Protein AF-W2STA3-F1 (afdb_monomer_lite)

Structure (mmCIF, N/CA/C/O backbone):
data_AF-W2STA3-F1
#
_entry.id   AF-W2STA3-F1
#
loop_
_atom_site.group_PDB
_atom_site.id
_atom_site.type_symbol
_atom_site.label_atom_id
_atom_site.label_alt_id
_atom_site.label_comp_id
_atom_site.label_asym_id
_atom_site.label_entity_id
_atom_site.label_seq_id
_atom_site.pdbx_PDB_ins_code
_atom_site.Cartn_x
_atom_site.Cartn_y
_atom_site.Cartn_z
_atom_site.occupancy
_atom_site.B_iso_or_equiv
_atom_site.auth_seq_id
_atom_site.auth_comp_id
_atom_site.auth_asym_id
_atom_site.auth_atom_id
_atom_site.pdbx_PDB_model_num
ATOM 1 N N . MET A 1 1 ? 38.947 25.288 -39.672 1.00 35.62 1 MET A N 1
ATOM 2 C CA . MET A 1 1 ? 38.580 23.910 -40.085 1.00 35.62 1 MET A CA 1
ATOM 3 C C . MET A 1 1 ? 39.245 22.965 -39.092 1.00 35.62 1 MET A C 1
ATOM 5 O O . MET A 1 1 ? 40.449 23.065 -38.968 1.00 35.62 1 MET A O 1
ATOM 9 N N . ARG A 1 2 ? 38.602 22.111 -38.297 1.00 40.88 2 ARG A N 1
ATOM 10 C CA . ARG A 1 2 ? 37.269 21.499 -38.297 1.00 40.88 2 ARG A CA 1
ATOM 11 C C . ARG A 1 2 ? 36.889 21.210 -36.834 1.00 40.88 2 ARG A C 1
ATOM 13 O O . ARG A 1 2 ? 37.717 20.706 -36.084 1.00 40.88 2 ARG A O 1
ATOM 20 N N . CYS A 1 3 ? 35.646 21.507 -36.464 1.00 41.78 3 CYS A N 1
ATOM 21 C CA . CYS A 1 3 ? 34.957 20.839 -35.363 1.00 41.78 3 CYS A CA 1
ATOM 22 C C . CYS A 1 3 ? 34.850 19.337 -35.661 1.00 41.78 3 CYS A C 1
ATOM 24 O O . CYS A 1 3 ? 34.683 18.977 -36.825 1.00 41.78 3 CYS A O 1
ATOM 26 N N . LEU A 1 4 ? 34.852 18.499 -34.623 1.00 39.66 4 LEU A N 1
ATOM 27 C CA . LEU A 1 4 ? 33.727 17.606 -34.312 1.00 39.66 4 LEU A CA 1
ATOM 28 C C . LEU A 1 4 ? 34.026 16.827 -33.027 1.00 39.66 4 LEU A C 1
ATOM 30 O O . LEU A 1 4 ? 34.761 15.845 -33.006 1.00 39.66 4 LEU A O 1
ATOM 34 N N . ILE A 1 5 ? 33.419 17.318 -31.949 1.00 54.75 5 ILE A N 1
ATOM 35 C CA . ILE A 1 5 ? 33.110 16.564 -30.741 1.00 54.75 5 ILE A CA 1
ATOM 36 C C . ILE A 1 5 ? 32.142 15.461 -31.177 1.00 54.75 5 ILE A C 1
ATOM 38 O O . ILE A 1 5 ? 31.020 15.761 -31.575 1.00 54.75 5 ILE A O 1
ATOM 42 N N . LEU A 1 6 ? 32.563 14.201 -31.128 1.00 45.88 6 LEU A N 1
ATOM 43 C CA . LEU A 1 6 ? 31.646 13.069 -31.235 1.00 45.88 6 LEU A CA 1
ATOM 44 C C . LEU A 1 6 ? 31.420 12.512 -29.831 1.00 45.88 6 LEU A C 1
ATOM 46 O O . LEU A 1 6 ? 32.027 11.535 -29.403 1.00 45.88 6 LEU A O 1
ATOM 50 N N . LEU A 1 7 ? 30.521 13.195 -29.119 1.00 42.91 7 LEU A N 1
ATOM 51 C CA . LEU A 1 7 ? 29.680 12.609 -28.082 1.00 42.91 7 LEU A CA 1
ATOM 52 C C . LEU A 1 7 ? 28.902 11.470 -28.744 1.00 42.91 7 LEU A C 1
ATOM 54 O O . LEU A 1 7 ? 27.866 11.690 -29.369 1.00 42.91 7 LEU A O 1
ATOM 58 N N . ALA A 1 8 ? 29.429 10.253 -28.657 1.00 45.09 8 ALA A N 1
ATOM 59 C CA . ALA A 1 8 ? 28.712 9.060 -29.071 1.00 45.09 8 ALA A CA 1
ATOM 60 C C . ALA A 1 8 ? 27.636 8.747 -28.021 1.00 45.09 8 ALA A C 1
ATOM 62 O O . ALA A 1 8 ? 27.789 7.855 -27.189 1.00 45.09 8 ALA A O 1
ATOM 63 N N . PHE A 1 9 ? 26.553 9.529 -28.071 1.00 43.91 9 PHE A N 1
ATOM 64 C CA . PHE A 1 9 ? 25.243 9.209 -27.521 1.00 43.91 9 PHE A CA 1
ATOM 65 C C . PHE A 1 9 ? 24.789 7.864 -28.105 1.00 43.91 9 PHE A C 1
ATOM 67 O O . PHE A 1 9 ? 24.110 7.805 -29.123 1.00 43.91 9 PHE A O 1
ATOM 74 N N . HIS A 1 10 ? 25.160 6.768 -27.451 1.00 42.56 10 HIS A N 1
ATOM 75 C CA . HIS A 1 10 ? 24.465 5.496 -27.605 1.00 42.56 10 HIS A CA 1
ATOM 76 C C . HIS A 1 10 ? 23.279 5.494 -26.637 1.00 42.56 10 HIS A C 1
ATOM 78 O O . HIS A 1 10 ? 23.237 4.717 -25.688 1.00 42.56 10 HIS A O 1
ATOM 84 N N . ILE A 1 11 ? 22.307 6.389 -26.860 1.00 48.00 11 ILE A N 1
ATOM 85 C CA . ILE A 1 11 ? 20.954 6.137 -26.357 1.00 48.00 11 ILE A CA 1
ATOM 86 C C . ILE A 1 11 ? 20.389 5.095 -27.309 1.00 48.00 11 ILE A C 1
ATOM 88 O O . ILE A 1 11 ? 19.817 5.411 -28.350 1.00 48.00 11 ILE A O 1
ATOM 92 N N . LEU A 1 12 ? 20.637 3.830 -26.970 1.00 40.50 12 LEU A N 1
ATOM 93 C CA . LEU A 1 12 ? 19.847 2.743 -27.506 1.00 40.50 12 LEU A CA 1
ATOM 94 C C . LEU A 1 12 ? 18.402 3.032 -27.108 1.00 40.50 12 LEU A C 1
ATOM 96 O O . LEU A 1 12 ? 18.028 2.969 -25.938 1.00 40.50 12 LEU A O 1
ATOM 100 N N . THR A 1 13 ? 17.602 3.369 -28.109 1.00 42.72 13 THR A N 1
ATOM 101 C CA . THR A 1 13 ? 16.149 3.328 -28.085 1.00 42.72 13 THR A CA 1
ATOM 102 C C . THR A 1 13 ? 15.711 1.873 -27.926 1.00 42.72 13 THR A C 1
ATOM 104 O O . THR A 1 13 ? 15.285 1.225 -28.879 1.00 42.72 13 THR A O 1
ATOM 107 N N . GLY A 1 14 ? 15.872 1.327 -26.726 1.00 37.19 14 GLY A N 1
ATOM 108 C CA . GLY A 1 14 ? 14.985 0.291 -26.240 1.00 37.19 14 GLY A CA 1
ATOM 109 C C . GLY A 1 14 ? 13.810 1.031 -25.641 1.00 37.19 14 GLY A C 1
ATOM 110 O O . GLY A 1 14 ? 13.972 1.741 -24.652 1.00 37.19 14 GLY A O 1
ATOM 111 N N . SER A 1 15 ? 12.640 0.925 -26.254 1.00 39.66 15 SER A N 1
ATOM 112 C CA . SER A 1 15 ? 11.381 1.147 -25.559 1.00 39.66 15 SER A CA 1
ATOM 113 C C . SER A 1 15 ? 11.388 0.197 -24.362 1.00 39.66 15 SER A C 1
ATOM 115 O O . SER A 1 15 ? 10.986 -0.959 -24.477 1.00 39.66 15 SER A O 1
ATOM 117 N N . ALA A 1 16 ? 11.932 0.649 -23.230 1.00 42.84 16 ALA A N 1
ATOM 118 C CA . ALA A 1 16 ? 11.675 0.033 -21.950 1.00 42.84 16 ALA A CA 1
ATOM 119 C C . ALA A 1 16 ? 10.167 0.184 -21.786 1.00 42.84 16 ALA A C 1
ATOM 121 O O . ALA A 1 16 ? 9.671 1.272 -21.497 1.00 42.84 16 ALA A O 1
ATOM 122 N N . ALA A 1 17 ? 9.428 -0.873 -22.135 1.00 48.97 17 ALA A N 1
ATOM 123 C CA . ALA A 1 17 ? 8.050 -1.012 -21.716 1.00 48.97 17 ALA A CA 1
ATOM 124 C C . ALA A 1 17 ? 8.055 -0.651 -20.236 1.00 48.97 17 ALA A C 1
ATOM 126 O O . ALA A 1 17 ? 8.873 -1.209 -19.513 1.00 48.97 17 ALA A O 1
ATOM 127 N N . SER A 1 18 ? 7.258 0.335 -19.839 1.00 57.22 18 SER A N 1
ATOM 128 C CA . SER A 1 18 ? 7.115 0.778 -18.457 1.00 57.22 18 SER A CA 1
ATOM 129 C C . SER A 1 18 ? 7.004 -0.447 -17.549 1.00 57.22 18 SER A C 1
ATOM 131 O O . SER A 1 18 ? 5.960 -1.099 -17.481 1.00 57.22 18 SER A O 1
ATOM 133 N N . GLU A 1 19 ? 8.121 -0.860 -16.946 1.00 74.00 19 GLU A N 1
ATOM 134 C CA . GLU A 1 19 ? 8.169 -2.134 -16.243 1.00 74.00 19 GLU A CA 1
ATOM 135 C C . GLU A 1 19 ? 7.487 -1.905 -14.903 1.00 74.00 19 GLU A C 1
ATOM 137 O O . GLU A 1 19 ? 8.077 -1.326 -13.992 1.00 74.00 19 GLU A O 1
ATOM 142 N N . CYS A 1 20 ? 6.213 -2.302 -14.801 1.00 84.38 20 CYS A N 1
ATOM 143 C CA . CYS A 1 20 ? 5.578 -2.405 -13.499 1.00 84.38 20 CYS A CA 1
ATOM 144 C C . CYS A 1 20 ? 5.985 -3.720 -12.842 1.00 84.38 20 CYS A C 1
ATOM 146 O O . CYS A 1 20 ? 5.687 -4.799 -13.367 1.00 84.38 20 CYS A O 1
ATOM 14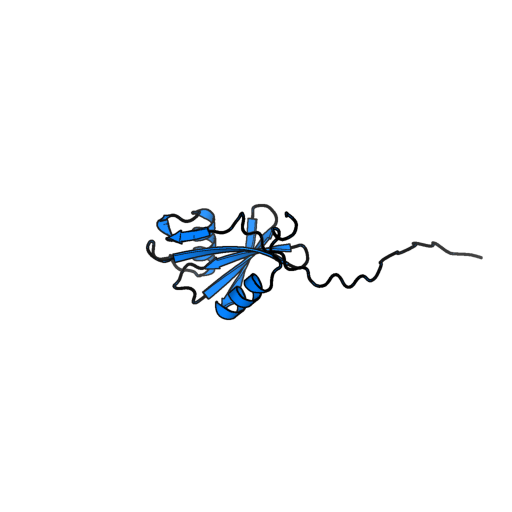8 N N . LEU A 1 21 ? 6.627 -3.625 -11.682 1.00 87.25 21 LEU A N 1
ATOM 149 C CA . LEU A 1 21 ? 7.051 -4.758 -10.876 1.00 87.25 21 LEU A CA 1
ATOM 150 C C . LEU A 1 21 ? 6.316 -4.750 -9.542 1.00 87.25 21 LEU A C 1
ATOM 152 O O . LEU A 1 21 ? 6.230 -3.729 -8.870 1.00 87.25 21 LEU A O 1
ATOM 156 N N . TYR A 1 22 ? 5.801 -5.904 -9.148 1.00 83.94 22 TYR A N 1
ATOM 157 C CA . TYR A 1 22 ? 5.099 -6.093 -7.888 1.00 83.94 22 TYR A CA 1
ATOM 158 C C . TYR A 1 22 ? 6.021 -6.743 -6.852 1.00 83.94 22 TYR A C 1
ATOM 160 O O . TYR A 1 22 ? 6.611 -7.802 -7.104 1.00 83.94 22 TYR A O 1
ATOM 168 N N . ASN A 1 23 ? 6.155 -6.101 -5.686 1.00 73.00 23 ASN A N 1
ATOM 169 C CA . ASN A 1 23 ? 7.051 -6.514 -4.609 1.00 73.00 23 ASN A CA 1
ATOM 170 C C . ASN A 1 23 ? 6.268 -7.094 -3.423 1.00 73.00 23 ASN A C 1
ATOM 172 O O . ASN A 1 23 ? 6.160 -6.468 -2.370 1.00 73.00 23 ASN A O 1
ATOM 176 N N . GLY A 1 24 ? 5.787 -8.331 -3.574 1.00 68.88 24 GLY A N 1
ATOM 177 C CA . GLY A 1 24 ? 4.970 -9.014 -2.560 1.00 68.88 24 GLY A CA 1
ATOM 178 C C . GLY A 1 24 ? 5.644 -9.256 -1.197 1.00 68.88 24 GLY A C 1
ATOM 179 O O . GLY A 1 24 ? 4.995 -9.750 -0.283 1.00 68.88 24 GLY A O 1
ATOM 180 N N . LYS A 1 25 ? 6.931 -8.916 -1.016 1.00 68.19 25 LYS A N 1
ATOM 181 C CA . LYS A 1 25 ? 7.612 -8.981 0.291 1.00 68.19 25 LYS A CA 1
ATOM 182 C C . LYS A 1 25 ? 7.178 -7.854 1.239 1.00 68.19 25 LYS A C 1
ATOM 184 O O . LYS A 1 25 ? 7.310 -8.002 2.449 1.00 68.19 25 LYS A O 1
ATOM 189 N N . ASN A 1 26 ? 6.702 -6.734 0.697 1.00 68.00 26 ASN A N 1
ATOM 190 C CA . ASN A 1 26 ? 6.380 -5.522 1.454 1.00 68.00 26 ASN A CA 1
ATOM 191 C C . ASN A 1 26 ? 4.872 -5.249 1.497 1.00 68.00 26 ASN A C 1
ATOM 193 O O . ASN A 1 26 ? 4.461 -4.092 1.587 1.00 68.00 26 ASN A O 1
ATOM 197 N N . ASP A 1 27 ? 4.065 -6.301 1.415 1.00 83.19 27 ASP A N 1
ATOM 198 C CA . ASP A 1 27 ? 2.615 -6.199 1.387 1.00 83.19 27 ASP A CA 1
ATOM 199 C C . ASP A 1 27 ? 2.008 -6.628 2.717 1.00 83.19 27 ASP A C 1
ATOM 201 O O . ASP A 1 27 ? 2.513 -7.520 3.402 1.00 83.19 27 ASP A O 1
ATOM 205 N N . TYR A 1 28 ? 0.920 -5.965 3.088 1.00 88.81 28 TYR A N 1
ATOM 206 C CA . TYR A 1 28 ? 0.204 -6.210 4.332 1.00 88.81 28 TYR A CA 1
ATOM 207 C C . TYR A 1 28 ? -1.297 -6.186 4.064 1.00 88.81 28 TYR A C 1
ATOM 209 O O . TYR A 1 28 ? -1.796 -5.257 3.436 1.00 88.81 28 TYR A O 1
ATOM 217 N N . VAL A 1 29 ? -2.017 -7.177 4.589 1.00 91.19 29 VAL A N 1
ATOM 218 C CA . VAL A 1 29 ? -3.483 -7.202 4.630 1.00 91.19 29 VAL A CA 1
ATOM 219 C C . VAL A 1 29 ? -3.891 -7.645 6.030 1.00 91.19 29 VAL A C 1
ATOM 221 O O . VAL A 1 29 ? -3.554 -8.747 6.464 1.00 91.19 29 VAL A O 1
ATOM 224 N N . GLY A 1 30 ? -4.589 -6.782 6.760 1.00 92.69 30 GLY A N 1
ATOM 225 C CA . GLY A 1 30 ? -4.957 -7.032 8.153 1.00 92.69 30 GLY A CA 1
ATOM 226 C C . GLY A 1 30 ? -5.854 -5.937 8.707 1.00 92.69 30 GLY A C 1
ATOM 227 O O . GLY A 1 30 ? -6.440 -5.183 7.942 1.00 92.69 30 GLY A O 1
ATOM 228 N N . PHE A 1 31 ? -5.997 -5.835 10.026 1.00 93.94 31 PHE A N 1
ATOM 229 C CA . PHE A 1 31 ? -6.799 -4.768 10.630 1.00 93.94 31 PHE A CA 1
ATOM 230 C C . PHE A 1 31 ? -5.975 -3.496 10.847 1.00 93.94 31 PHE A C 1
ATOM 232 O O . PHE A 1 31 ? -4.796 -3.569 11.179 1.00 93.94 31 PHE A O 1
ATOM 239 N N . VAL A 1 32 ? -6.615 -2.323 10.771 1.00 93.88 32 VAL A N 1
ATOM 240 C CA . VAL A 1 32 ? -5.982 -1.014 11.044 1.00 93.88 32 VAL A CA 1
ATOM 241 C C . VAL A 1 32 ? -5.244 -0.996 12.390 1.00 93.88 32 VAL A C 1
ATOM 243 O O . VAL A 1 32 ? -4.170 -0.413 12.495 1.00 93.88 32 VAL A O 1
ATOM 246 N N . LYS A 1 33 ? -5.785 -1.654 13.424 1.00 94.62 33 LYS A N 1
ATOM 247 C CA . LYS A 1 33 ? -5.152 -1.741 14.755 1.00 94.62 33 LYS A CA 1
ATOM 248 C C . LYS A 1 33 ? -3.809 -2.488 14.778 1.00 94.62 33 LYS A C 1
ATOM 250 O O . LYS A 1 33 ? -3.032 -2.260 15.699 1.00 94.62 33 LYS A O 1
ATOM 255 N N . ASP A 1 34 ? -3.576 -3.372 13.810 1.00 95.31 34 ASP A N 1
ATOM 256 C CA . ASP A 1 34 ? -2.406 -4.252 13.724 1.00 95.31 34 ASP A CA 1
ATOM 257 C C . ASP A 1 34 ? -1.452 -3.816 12.591 1.00 95.31 34 ASP A C 1
ATOM 259 O O . ASP A 1 34 ? -0.430 -4.460 12.349 1.00 9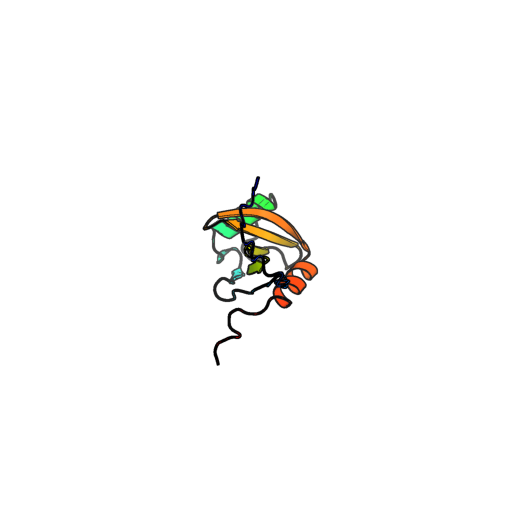5.31 34 ASP A O 1
ATOM 263 N N . ALA A 1 35 ? -1.799 -2.750 11.864 1.00 93.00 35 ALA A N 1
ATOM 264 C CA . ALA A 1 35 ? -1.034 -2.237 10.738 1.00 93.00 35 ALA A CA 1
ATOM 265 C C . ALA A 1 35 ? 0.151 -1.367 11.203 1.00 93.00 35 ALA A C 1
ATOM 267 O O . ALA A 1 35 ? 0.121 -0.800 12.302 1.00 93.00 35 ALA A O 1
ATOM 268 N N . PRO A 1 36 ? 1.198 -1.196 10.373 1.00 91.88 36 PRO A N 1
ATOM 269 C CA . PRO A 1 36 ? 2.302 -0.297 10.690 1.00 91.88 36 PRO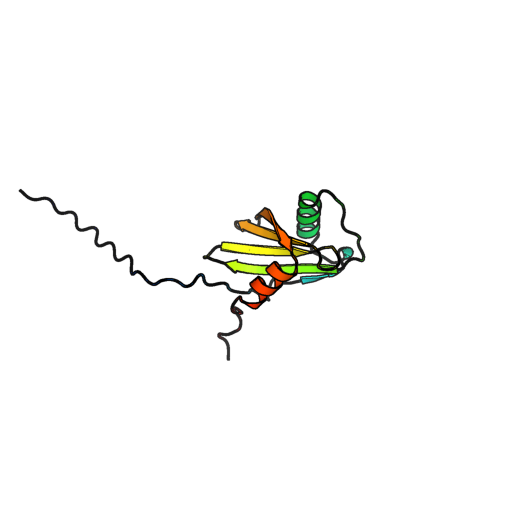 A CA 1
ATOM 270 C C . PRO A 1 36 ? 1.808 1.137 10.935 1.00 91.88 36 PRO A C 1
ATOM 272 O O . PRO A 1 36 ? 1.323 1.806 10.020 1.00 91.88 36 PRO A O 1
ATOM 275 N N . GLN A 1 37 ? 1.966 1.628 12.169 1.00 92.88 37 GLN A N 1
ATOM 276 C CA . GLN A 1 37 ? 1.378 2.898 12.615 1.00 92.88 37 GLN A CA 1
ATOM 277 C C . GLN A 1 37 ? 1.762 4.089 11.724 1.00 92.88 37 GLN A C 1
ATOM 279 O O . GLN A 1 37 ? 0.913 4.918 11.412 1.00 92.88 37 GLN A O 1
ATOM 284 N N . GLN A 1 38 ? 3.009 4.141 11.248 1.00 91.50 38 GLN A N 1
ATOM 285 C CA . GLN A 1 38 ? 3.482 5.211 10.360 1.00 91.50 38 GLN A CA 1
ATOM 286 C C . GLN A 1 38 ? 2.678 5.291 9.052 1.00 91.50 38 GLN A C 1
ATOM 288 O O . GLN A 1 38 ? 2.420 6.381 8.551 1.00 91.50 38 GLN A O 1
ATOM 293 N N . LEU A 1 39 ? 2.251 4.150 8.502 1.00 92.25 39 LEU A N 1
ATOM 294 C CA . LEU A 1 39 ? 1.477 4.105 7.259 1.00 92.25 39 LEU A CA 1
ATOM 295 C C . LEU A 1 39 ? 0.018 4.493 7.493 1.00 92.25 39 LEU A C 1
ATOM 297 O O . LEU A 1 39 ? -0.557 5.227 6.690 1.00 92.25 39 LEU A O 1
ATOM 301 N N . VAL A 1 40 ? -0.554 4.050 8.616 1.00 93.62 40 VAL A N 1
ATOM 302 C CA . VAL A 1 40 ? -1.897 4.458 9.052 1.00 93.62 40 VAL A CA 1
ATOM 303 C C . VAL A 1 40 ? -1.949 5.974 9.231 1.00 93.62 40 VAL A C 1
ATOM 305 O O . VAL A 1 40 ? -2.833 6.619 8.681 1.00 93.62 40 VAL A O 1
ATOM 308 N N . GLU A 1 41 ? -0.973 6.563 9.925 1.00 94.44 41 GLU A N 1
ATOM 309 C CA . GLU A 1 41 ? -0.910 8.010 10.162 1.00 94.44 41 GLU A CA 1
ATOM 310 C C . GLU A 1 41 ? -0.772 8.819 8.867 1.00 94.44 41 GLU A C 1
ATOM 312 O O . GLU A 1 41 ? -1.418 9.859 8.720 1.00 94.44 41 GLU A O 1
ATOM 317 N N . VAL A 1 42 ? 0.037 8.348 7.912 1.00 93.44 42 VAL A N 1
ATOM 318 C CA . VAL A 1 42 ? 0.168 8.992 6.596 1.00 93.44 42 VAL A CA 1
ATOM 319 C C . VAL A 1 42 ? -1.153 8.942 5.831 1.00 93.44 42 VAL A C 1
ATOM 321 O O . VAL A 1 42 ? -1.572 9.962 5.277 1.00 93.44 42 VAL A O 1
ATOM 324 N N . LEU A 1 43 ? -1.831 7.792 5.829 1.00 92.38 43 LEU A N 1
ATOM 325 C CA . LEU A 1 43 ? -3.117 7.639 5.158 1.00 92.38 43 LEU A CA 1
ATOM 326 C C . LEU A 1 43 ? -4.202 8.509 5.813 1.00 92.38 43 LEU A C 1
ATOM 328 O O . LEU A 1 43 ? -4.882 9.256 5.117 1.00 92.38 43 LEU A O 1
ATOM 332 N N . GLU A 1 44 ? -4.321 8.490 7.141 1.00 93.12 44 GLU A N 1
ATOM 333 C CA . GLU A 1 44 ? -5.256 9.338 7.895 1.00 93.12 44 GLU A CA 1
ATOM 334 C C . GLU A 1 44 ? -5.008 10.830 7.653 1.00 93.12 44 GLU A C 1
ATOM 336 O O . GLU A 1 44 ? -5.947 11.603 7.461 1.00 93.12 44 GLU A O 1
ATOM 341 N N . LYS A 1 45 ? -3.736 11.249 7.622 1.00 92.50 45 LYS A N 1
ATOM 342 C CA . LYS A 1 45 ? -3.362 12.631 7.307 1.00 92.50 45 LYS A CA 1
ATOM 343 C C . LYS A 1 45 ? -3.783 13.016 5.890 1.00 92.50 45 LYS A C 1
ATOM 345 O O . LYS A 1 45 ? -4.217 14.147 5.686 1.00 92.50 45 LYS A O 1
ATOM 350 N N . HIS A 1 46 ? -3.645 12.106 4.928 1.00 91.50 46 HIS A N 1
ATOM 351 C CA . HIS A 1 46 ? -4.055 12.347 3.548 1.00 91.50 46 HIS A CA 1
ATOM 352 C C . HIS A 1 46 ? -5.581 12.428 3.405 1.00 91.50 46 HIS A C 1
ATOM 354 O O . HIS A 1 46 ? -6.086 13.314 2.721 1.00 91.50 46 HIS A O 1
ATOM 360 N N . LEU A 1 47 ? -6.314 11.526 4.061 1.00 89.06 47 LEU A N 1
ATOM 361 C CA . LEU A 1 47 ? -7.776 11.470 3.990 1.00 89.06 47 LEU A CA 1
ATOM 362 C C . LEU A 1 47 ? -8.464 12.539 4.858 1.00 89.06 47 LEU A C 1
ATOM 364 O O . LEU A 1 47 ? -9.619 12.884 4.614 1.00 89.06 47 LEU A O 1
ATOM 368 N N . GLY A 1 48 ? -7.766 13.086 5.857 1.00 90.56 48 GLY A N 1
ATOM 369 C CA . GLY A 1 48 ? -8.300 14.093 6.777 1.00 90.56 48 GLY A CA 1
ATOM 370 C C . GLY A 1 48 ? -9.218 13.523 7.866 1.00 90.56 48 GLY A C 1
ATOM 371 O O . GLY A 1 48 ? -9.905 14.284 8.547 1.00 90.56 48 GLY A O 1
ATOM 372 N N . ASN A 1 49 ? -9.244 12.202 8.050 1.00 90.75 49 ASN A N 1
ATOM 373 C CA . ASN A 1 49 ? -10.052 11.502 9.047 1.00 90.75 49 ASN A CA 1
ATOM 374 C C . ASN A 1 49 ? -9.287 10.323 9.670 1.00 90.75 49 ASN A C 1
ATOM 376 O O . ASN A 1 49 ? -8.309 9.824 9.120 1.00 90.75 49 ASN A O 1
ATOM 380 N N . LYS A 1 50 ? -9.744 9.881 10.847 1.00 92.56 50 LYS A N 1
ATOM 381 C CA . LYS A 1 50 ? -9.212 8.691 11.522 1.00 92.56 50 LYS A CA 1
ATOM 382 C C . LYS A 1 50 ? -9.821 7.418 10.943 1.00 92.56 50 LYS A C 1
ATOM 384 O O . LYS A 1 50 ? -11.027 7.370 10.703 1.00 92.56 50 LYS A O 1
ATOM 389 N N . LEU A 1 51 ? -9.000 6.385 10.777 1.00 92.06 51 LEU A N 1
ATOM 390 C CA . LEU A 1 51 ? -9.438 5.087 10.280 1.00 92.06 51 LEU A CA 1
ATOM 391 C C . LEU A 1 51 ? -10.008 4.245 11.434 1.00 92.06 51 LEU A C 1
ATOM 393 O O . LEU A 1 51 ? -9.396 4.155 12.505 1.00 92.06 51 LEU A O 1
ATOM 397 N N . PRO A 1 52 ? -11.174 3.596 11.262 1.00 92.69 52 PRO A N 1
ATOM 398 C CA . PRO A 1 52 ? -11.708 2.695 12.275 1.00 92.69 52 PRO A CA 1
ATOM 399 C C . PRO A 1 52 ? -10.762 1.516 12.527 1.00 92.69 52 PRO A C 1
ATOM 401 O O . PRO A 1 52 ? -10.388 0.793 11.610 1.00 92.69 52 PRO A O 1
ATOM 404 N N . LYS A 1 53 ? -10.426 1.260 13.796 1.00 92.31 53 LYS A N 1
ATOM 405 C CA . LYS A 1 53 ? -9.457 0.222 14.206 1.00 92.31 53 LYS A CA 1
ATOM 406 C C . LYS A 1 53 ? -9.775 -1.200 13.720 1.00 92.31 53 LYS A C 1
ATOM 408 O O . LYS A 1 53 ? -8.860 -2.007 13.579 1.00 92.31 53 LYS A O 1
ATOM 413 N N . ASN A 1 54 ? -11.055 -1.498 13.499 1.00 92.56 54 ASN A N 1
ATOM 414 C CA . ASN A 1 54 ? -11.539 -2.807 13.053 1.00 92.56 54 ASN A CA 1
ATOM 415 C C . ASN A 1 54 ? -11.744 -2.891 11.531 1.00 92.56 54 ASN A C 1
ATOM 417 O O . ASN A 1 54 ? -12.197 -3.926 11.050 1.00 92.56 54 ASN A O 1
ATOM 421 N N . ASN A 1 55 ? -11.438 -1.831 10.777 1.00 91.38 55 ASN A N 1
ATOM 422 C CA . ASN A 1 55 ? -11.436 -1.903 9.320 1.00 91.38 55 ASN A CA 1
ATOM 423 C C . ASN A 1 55 ? -10.211 -2.666 8.822 1.00 91.38 55 ASN A C 1
ATOM 425 O O . ASN A 1 55 ? -9.183 -2.732 9.503 1.00 91.38 55 ASN A O 1
ATOM 429 N N . VAL A 1 56 ? -10.329 -3.208 7.612 1.00 91.62 56 VAL A N 1
ATOM 430 C CA . VAL A 1 56 ? -9.197 -3.791 6.897 1.00 91.62 56 VAL A CA 1
ATOM 431 C C . VAL A 1 56 ? -8.286 -2.671 6.401 1.00 91.62 56 VAL A C 1
ATOM 433 O O . VAL A 1 56 ? -8.753 -1.683 5.832 1.00 91.62 56 VAL A O 1
ATOM 436 N N . PHE A 1 57 ? -6.992 -2.845 6.636 1.00 93.00 57 PHE A N 1
ATOM 437 C CA . PHE A 1 57 ? -5.912 -2.062 6.078 1.00 93.00 57 PHE A CA 1
ATOM 438 C C . PHE A 1 57 ? -5.135 -2.922 5.084 1.00 93.00 57 PHE A C 1
ATOM 440 O O . PHE A 1 57 ? -4.722 -4.038 5.413 1.00 93.00 57 PHE A O 1
ATOM 447 N N . GLU A 1 58 ? -4.933 -2.392 3.885 1.00 92.06 58 GLU A N 1
ATOM 448 C CA . GLU A 1 58 ? -4.185 -3.047 2.818 1.00 92.06 58 GLU A CA 1
ATOM 449 C C . GLU A 1 58 ? -3.030 -2.156 2.367 1.00 92.06 58 GLU A C 1
ATOM 451 O O . GLU A 1 58 ? -3.197 -0.947 2.194 1.00 92.06 58 GLU A O 1
ATOM 456 N N . GLN A 1 59 ? -1.871 -2.766 2.151 1.00 92.44 59 GLN A N 1
ATOM 457 C CA . GLN A 1 59 ? -0.684 -2.145 1.589 1.00 92.44 59 GLN A CA 1
ATOM 458 C C . GLN A 1 59 ? -0.176 -3.001 0.435 1.00 92.44 59 GLN A C 1
ATOM 460 O O . GLN A 1 59 ? 0.111 -4.180 0.639 1.00 92.44 59 GLN A O 1
ATOM 465 N N . TYR A 1 60 ? 0.032 -2.370 -0.720 1.00 91.19 60 TYR A N 1
ATOM 466 C CA . TYR A 1 60 ? 0.668 -2.991 -1.880 1.00 91.19 60 TYR A CA 1
ATOM 467 C C . TYR A 1 60 ? 1.852 -2.155 -2.359 1.00 91.19 60 TYR A C 1
ATOM 469 O O . TYR A 1 60 ? 1.722 -0.942 -2.536 1.00 91.19 60 TYR A O 1
ATOM 477 N N . SER A 1 61 ? 3.001 -2.788 -2.588 1.00 90.88 61 SER A N 1
ATOM 478 C CA . SER A 1 61 ? 4.218 -2.111 -3.054 1.00 90.88 61 SER A CA 1
ATOM 479 C C . SER A 1 61 ? 4.541 -2.464 -4.506 1.00 90.88 61 SER A C 1
ATOM 481 O O . SER A 1 61 ? 4.670 -3.640 -4.860 1.00 90.88 61 SER A O 1
ATOM 483 N N . THR A 1 62 ? 4.748 -1.452 -5.348 1.00 90.38 62 THR A N 1
ATOM 484 C CA . THR A 1 62 ? 5.129 -1.632 -6.756 1.00 90.38 62 THR A CA 1
ATOM 485 C C . THR A 1 62 ? 6.318 -0.756 -7.136 1.00 90.38 62 THR A C 1
ATOM 487 O O . THR A 1 62 ? 6.554 0.283 -6.528 1.00 90.38 62 THR A O 1
ATOM 490 N N . VAL A 1 63 ? 7.037 -1.145 -8.184 1.00 89.19 63 VAL A N 1
ATOM 491 C CA . VAL A 1 63 ? 7.967 -0.281 -8.917 1.00 89.19 63 VAL A CA 1
ATOM 492 C C . VAL A 1 63 ? 7.325 0.016 -10.263 1.00 89.19 63 VAL A C 1
ATOM 494 O O . VAL A 1 63 ? 6.969 -0.919 -10.967 1.00 89.19 63 VAL A O 1
ATOM 497 N N . GLU A 1 64 ? 7.150 1.282 -10.624 1.00 88.94 64 GLU A N 1
ATOM 498 C CA . GLU A 1 64 ? 6.632 1.709 -11.929 1.00 88.94 64 GLU A CA 1
ATOM 499 C C . GLU A 1 64 ? 7.564 2.770 -12.510 1.00 88.94 64 GLU A C 1
ATOM 501 O O . GLU A 1 64 ? 7.861 3.757 -11.838 1.00 88.94 64 GLU A O 1
ATOM 506 N N . ASP A 1 65 ? 8.020 2.597 -13.751 1.00 86.88 65 ASP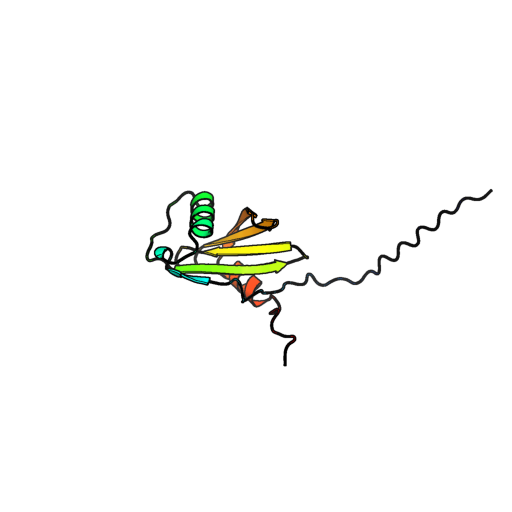 A N 1
ATOM 507 C CA . ASP A 1 65 ? 8.915 3.556 -14.420 1.00 86.88 65 ASP A CA 1
ATOM 508 C C . ASP A 1 65 ? 10.153 3.908 -13.571 1.00 86.88 65 ASP A C 1
ATOM 510 O O . ASP A 1 65 ? 10.539 5.071 -13.449 1.00 86.88 65 ASP A O 1
ATOM 514 N N . SER A 1 66 ? 10.760 2.892 -12.944 1.00 83.88 66 SER A N 1
ATOM 515 C CA . SER A 1 66 ? 11.901 3.023 -12.018 1.00 83.88 66 SER A CA 1
ATOM 516 C C . SER A 1 66 ? 11.622 3.819 -10.734 1.00 83.88 66 SER A C 1
ATOM 518 O O . SER A 1 66 ? 12.563 4.256 -10.070 1.00 83.88 66 SER A O 1
ATOM 520 N N . ARG A 1 67 ? 10.352 4.012 -10.361 1.00 87.62 67 ARG A N 1
ATOM 521 C CA . ARG A 1 67 ? 9.941 4.685 -9.122 1.00 87.62 67 ARG A CA 1
ATOM 522 C C . ARG A 1 67 ? 9.156 3.741 -8.228 1.00 87.62 67 ARG A C 1
ATOM 524 O O . ARG A 1 67 ? 8.301 2.999 -8.703 1.00 87.62 67 ARG A O 1
ATOM 531 N N . ASP A 1 68 ? 9.438 3.784 -6.934 1.00 89.50 68 ASP A N 1
ATOM 532 C CA . ASP A 1 68 ? 8.718 2.996 -5.941 1.00 89.50 68 ASP A CA 1
ATOM 533 C C . ASP A 1 68 ? 7.383 3.663 -5.592 1.00 89.50 68 ASP A C 1
ATOM 535 O O . ASP A 1 68 ? 7.314 4.867 -5.340 1.00 89.50 68 ASP A O 1
ATOM 539 N N . PHE A 1 69 ? 6.323 2.869 -5.514 1.00 92.12 69 PHE A N 1
ATOM 540 C CA . PHE A 1 69 ? 5.000 3.304 -5.092 1.00 92.12 69 PHE A CA 1
ATOM 541 C C . PHE A 1 69 ? 4.434 2.376 -4.023 1.00 92.12 69 PHE A C 1
ATOM 543 O O . PHE A 1 69 ? 4.673 1.168 -4.022 1.00 92.12 69 PHE A O 1
ATOM 550 N N . VAL A 1 70 ? 3.654 2.960 -3.117 1.00 93.56 70 VAL A N 1
ATOM 551 C CA . VAL A 1 70 ? 2.905 2.241 -2.087 1.00 93.56 70 VAL A CA 1
ATOM 552 C C . VAL A 1 70 ? 1.435 2.618 -2.201 1.00 93.56 70 VAL A C 1
ATOM 554 O O . VAL A 1 70 ? 1.071 3.786 -2.089 1.00 93.56 70 VAL A O 1
ATOM 557 N N . TYR A 1 71 ? 0.590 1.622 -2.415 1.00 93.75 71 TYR A N 1
ATOM 558 C CA . TYR A 1 71 ? -0.859 1.746 -2.437 1.00 93.75 71 TYR A CA 1
ATOM 559 C C . TYR A 1 71 ? -1.393 1.388 -1.058 1.00 93.75 71 TYR A C 1
ATOM 561 O O . TYR A 1 71 ? -1.135 0.284 -0.584 1.00 93.75 71 TYR A O 1
ATOM 569 N N . LEU A 1 72 ? -2.126 2.300 -0.423 1.00 93.94 72 LEU A N 1
ATOM 570 C CA . LEU A 1 72 ? -2.709 2.102 0.904 1.00 93.94 72 LEU A CA 1
ATOM 571 C C . LEU A 1 72 ? -4.238 2.185 0.852 1.00 93.94 72 LEU A C 1
ATOM 573 O O . LEU A 1 72 ? -4.790 3.089 0.221 1.00 93.94 72 LEU A O 1
ATOM 577 N N . SER A 1 73 ? -4.925 1.290 1.560 1.00 92.19 73 SER A N 1
ATOM 578 C CA . SER A 1 73 ? -6.375 1.347 1.793 1.00 92.19 73 SER A CA 1
ATOM 579 C C . SER A 1 73 ? -6.696 1.117 3.267 1.00 92.19 73 SER A C 1
ATOM 581 O O . SER A 1 73 ? -6.022 0.327 3.916 1.00 92.19 73 SER A O 1
ATOM 583 N N . GLY A 1 74 ? -7.723 1.793 3.793 1.00 82.88 74 GLY A N 1
ATOM 584 C CA . GLY A 1 74 ? -8.179 1.670 5.190 1.00 82.88 74 GLY A CA 1
ATOM 585 C C . GLY A 1 74 ? -9.706 1.641 5.370 1.00 82.88 74 GLY A C 1
ATOM 586 O O . GLY A 1 74 ? -10.212 1.643 6.494 1.00 82.88 74 GLY A O 1
ATOM 587 N N . GLU A 1 75 ? -10.460 1.634 4.270 1.00 73.69 75 GLU A N 1
ATOM 588 C CA . GLU A 1 75 ? -11.927 1.594 4.242 1.00 73.69 75 GLU A CA 1
ATOM 589 C C . GLU A 1 75 ? -12.383 0.616 3.166 1.00 73.69 75 GLU A C 1
ATOM 591 O O . GLU A 1 75 ? -12.176 0.927 1.998 1.00 73.69 75 GLU A O 1
ATOM 596 N N . ASN A 1 76 ? -13.018 -0.506 3.543 1.00 66.75 76 ASN A N 1
ATOM 597 C CA . ASN A 1 76 ? -13.766 -1.468 2.700 1.00 66.75 76 ASN A CA 1
ATOM 598 C C . ASN A 1 76 ? -13.329 -1.630 1.219 1.00 66.75 76 ASN A C 1
ATOM 600 O O . ASN A 1 76 ? -14.167 -1.917 0.369 1.00 66.75 76 ASN A O 1
ATOM 604 N N . GLY A 1 77 ? -12.054 -1.419 0.885 1.00 63.62 77 GLY A N 1
ATOM 605 C CA . GLY A 1 77 ? -11.579 -1.299 -0.490 1.00 63.62 77 GLY A CA 1
ATOM 606 C C . GLY A 1 77 ? -12.378 -0.323 -1.370 1.00 63.62 77 GLY A C 1
ATOM 607 O O . GLY A 1 77 ? -12.624 -0.645 -2.522 1.00 63.62 77 GLY A O 1
ATOM 608 N N . LEU A 1 78 ? -12.849 0.836 -0.886 1.00 70.81 78 LEU A N 1
ATOM 609 C CA . LEU A 1 78 ? -13.571 1.799 -1.753 1.00 70.81 78 LEU A CA 1
ATOM 610 C C . LEU A 1 78 ? -12.658 2.875 -2.348 1.00 70.81 78 LEU A C 1
ATOM 612 O O . LEU A 1 78 ? -12.874 3.330 -3.474 1.00 70.81 78 LEU A O 1
ATOM 616 N N . ARG A 1 79 ? -11.628 3.277 -1.601 1.00 82.69 79 ARG A N 1
ATOM 617 C CA . ARG A 1 79 ? -10.615 4.249 -2.020 1.00 82.69 79 ARG A CA 1
ATOM 618 C C . ARG A 1 79 ? -9.233 3.725 -1.661 1.00 82.69 79 ARG A C 1
ATOM 620 O O . ARG A 1 79 ? -9.023 3.184 -0.574 1.00 82.69 79 ARG A O 1
ATOM 627 N N . ILE A 1 80 ? -8.307 3.879 -2.596 1.00 91.56 80 ILE A N 1
ATOM 628 C CA . ILE A 1 80 ? -6.897 3.547 -2.428 1.00 91.56 80 ILE A CA 1
ATOM 629 C C . ILE A 1 80 ? -6.108 4.830 -2.641 1.00 91.56 80 ILE A C 1
ATOM 631 O O . ILE A 1 80 ? -6.392 5.582 -3.566 1.00 91.56 80 ILE A O 1
ATOM 635 N N . VAL A 1 81 ? -5.116 5.091 -1.800 1.00 94.44 81 VAL A N 1
ATOM 636 C CA . VAL A 1 81 ? -4.200 6.213 -2.001 1.00 94.44 81 VAL A CA 1
ATOM 637 C C . VAL A 1 81 ? -2.858 5.663 -2.446 1.00 94.44 81 VAL A C 1
ATOM 639 O O . VAL A 1 81 ? -2.256 4.838 -1.759 1.00 94.44 81 VAL A O 1
ATOM 642 N N . LYS A 1 82 ? -2.398 6.114 -3.608 1.00 95.06 82 LYS A N 1
ATOM 643 C CA . LYS A 1 82 ? -1.093 5.784 -4.166 1.00 95.06 82 LYS A CA 1
ATOM 644 C C . LYS A 1 82 ? -0.084 6.841 -3.736 1.00 95.06 82 LYS A C 1
ATOM 646 O O . LYS A 1 82 ? -0.221 8.003 -4.096 1.00 95.06 82 LYS A O 1
ATOM 651 N N . PHE A 1 83 ? 0.946 6.439 -3.008 1.00 94.88 83 PHE A N 1
ATOM 652 C CA . PHE A 1 83 ? 2.044 7.304 -2.591 1.00 94.88 83 PHE A CA 1
ATOM 653 C C . PHE A 1 83 ? 3.306 6.973 -3.378 1.00 94.88 83 PHE A C 1
ATOM 655 O O . PHE A 1 83 ? 3.684 5.806 -3.472 1.00 94.88 83 PHE A O 1
ATOM 662 N N . GLU A 1 84 ? 3.989 7.989 -3.902 1.00 93.56 84 GLU A N 1
ATOM 663 C CA . GLU A 1 84 ? 5.367 7.829 -4.378 1.00 93.56 84 GLU A CA 1
ATOM 664 C C . GLU A 1 84 ? 6.304 7.672 -3.180 1.00 93.56 84 GLU A C 1
ATOM 666 O O . GLU A 1 84 ? 6.219 8.425 -2.208 1.00 93.56 84 GLU A O 1
ATOM 671 N N . LYS A 1 85 ? 7.199 6.691 -3.231 1.00 89.75 85 LYS A N 1
ATOM 672 C CA . LYS A 1 85 ? 8.183 6.433 -2.188 1.00 89.75 85 LYS A CA 1
ATOM 673 C C . LYS A 1 85 ? 9.537 6.986 -2.621 1.00 89.75 85 LYS A C 1
ATOM 675 O O . LYS A 1 85 ? 10.091 6.593 -3.642 1.00 89.75 85 LYS A O 1
ATOM 680 N N . VAL A 1 86 ? 10.093 7.871 -1.799 1.00 85.81 86 VAL A N 1
ATOM 681 C CA . VAL A 1 86 ? 11.415 8.477 -1.999 1.00 85.81 86 VAL A CA 1
ATOM 682 C C . VAL A 1 86 ? 12.301 8.057 -0.829 1.00 85.81 86 VAL A C 1
ATOM 684 O O . VAL A 1 86 ? 12.291 8.661 0.246 1.00 85.81 86 VAL A O 1
ATOM 687 N N . GLY A 1 87 ? 13.031 6.952 -1.002 1.00 80.69 87 GLY A N 1
ATOM 688 C CA . GLY A 1 87 ? 13.781 6.326 0.089 1.00 80.69 87 GLY A CA 1
ATOM 689 C C . GLY A 1 87 ? 12.841 5.791 1.185 1.00 80.69 87 GLY A C 1
ATOM 690 O O . GLY A 1 87 ? 11.943 5.010 0.871 1.00 80.69 87 GLY A O 1
ATOM 691 N N . PRO A 1 88 ? 13.015 6.157 2.471 1.00 79.19 88 PRO A N 1
ATOM 692 C CA . PRO A 1 88 ? 12.114 5.724 3.542 1.00 79.19 88 PRO A CA 1
ATOM 693 C C . PRO A 1 88 ? 10.830 6.568 3.652 1.00 79.19 88 PRO A C 1
ATOM 695 O O . PRO A 1 88 ? 9.989 6.272 4.495 1.00 79.19 88 PRO A O 1
ATOM 698 N N . ILE A 1 89 ? 10.679 7.626 2.848 1.00 83.31 89 ILE A N 1
ATOM 699 C CA . ILE A 1 89 ? 9.608 8.620 2.991 1.00 83.31 89 ILE A CA 1
ATOM 700 C C . ILE A 1 89 ? 8.512 8.369 1.950 1.00 83.31 89 ILE A C 1
ATOM 702 O O . ILE A 1 89 ? 8.807 8.142 0.776 1.00 83.31 89 ILE A O 1
ATOM 706 N N . LEU A 1 90 ? 7.248 8.459 2.375 1.00 88.50 90 LEU A N 1
ATOM 707 C CA . LEU A 1 90 ? 6.101 8.554 1.471 1.00 88.50 90 LEU A CA 1
ATOM 708 C C . LEU A 1 90 ? 5.861 10.022 1.097 1.00 88.50 90 LEU A C 1
ATOM 710 O O . LEU A 1 90 ? 5.692 10.872 1.972 1.00 88.50 90 LEU A O 1
ATOM 714 N N . GLY A 1 91 ? 5.896 10.309 -0.203 1.00 85.56 91 GLY A N 1
ATOM 715 C CA . GLY A 1 91 ? 5.681 11.625 -0.794 1.00 85.56 91 GLY A CA 1
ATOM 716 C C . GLY A 1 91 ? 4.200 11.992 -0.908 1.00 85.56 91 GLY A C 1
ATOM 717 O O . GLY A 1 91 ? 3.385 11.657 -0.049 1.00 85.56 91 GLY A O 1
ATOM 718 N N . SER A 1 92 ? 3.832 12.715 -1.969 1.00 84.50 92 SER A N 1
ATOM 719 C CA . SER A 1 92 ? 2.432 13.078 -2.214 1.00 84.50 92 SER A CA 1
ATOM 720 C C . SER A 1 92 ? 1.595 11.849 -2.567 1.00 84.50 92 SER A C 1
ATOM 722 O O . SER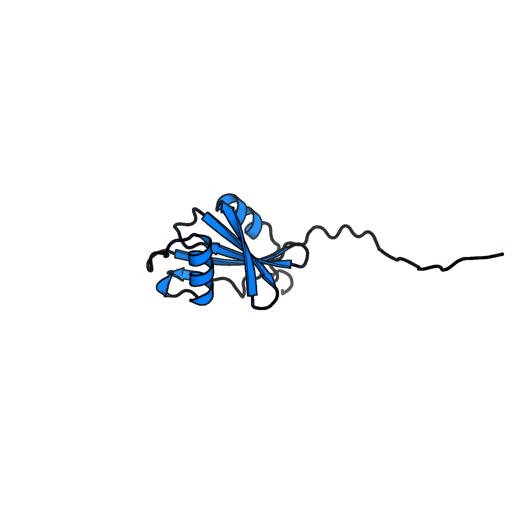 A 1 92 ? 1.992 11.044 -3.409 1.00 84.50 92 SER A O 1
ATOM 724 N N . GLY A 1 93 ? 0.429 11.740 -1.931 1.00 90.62 93 GLY A N 1
ATOM 725 C CA . GLY A 1 93 ? -0.573 10.727 -2.242 1.00 90.62 93 GLY A CA 1
ATOM 726 C C . GLY A 1 93 ? -1.513 11.178 -3.359 1.00 90.62 93 GLY A C 1
ATOM 727 O O . GLY A 1 93 ? -1.905 12.344 -3.409 1.00 90.62 93 GLY A O 1
ATOM 728 N N . GLU A 1 94 ? -1.897 10.250 -4.223 1.00 94.00 94 GLU A N 1
ATOM 729 C CA . GLU A 1 94 ? -2.943 10.400 -5.230 1.00 94.00 94 GLU A CA 1
ATOM 730 C C . GLU A 1 94 ? -4.104 9.462 -4.887 1.00 94.00 94 GLU A C 1
ATOM 732 O O . GLU A 1 94 ? -3.903 8.267 -4.667 1.00 94.00 94 GLU A O 1
ATOM 737 N N . ASN A 1 95 ? -5.329 9.990 -4.842 1.00 92.38 95 ASN A N 1
ATOM 738 C CA . ASN A 1 95 ? -6.517 9.162 -4.650 1.00 92.38 95 ASN A CA 1
ATOM 739 C C . ASN A 1 95 ? -6.828 8.376 -5.925 1.00 92.38 95 ASN A C 1
ATOM 741 O O . ASN A 1 95 ? -6.925 8.944 -7.010 1.00 92.38 95 ASN A O 1
ATOM 745 N N . MET A 1 96 ? -7.074 7.084 -5.765 1.00 91.75 96 MET A N 1
ATOM 746 C CA . MET A 1 96 ? -7.449 6.157 -6.819 1.00 91.75 96 MET A CA 1
ATOM 747 C C . MET A 1 96 ? -8.678 5.359 -6.389 1.00 91.75 96 MET A C 1
ATOM 749 O O . MET A 1 96 ? -8.855 5.022 -5.214 1.00 91.75 96 MET A O 1
ATOM 753 N N . ASP A 1 97 ? -9.542 5.026 -7.344 1.00 89.81 97 ASP A N 1
ATOM 754 C CA . ASP A 1 97 ? -10.581 4.040 -7.084 1.00 89.81 97 ASP A CA 1
ATOM 755 C C . ASP A 1 97 ? -9.964 2.639 -6.974 1.00 89.81 97 ASP A C 1
ATOM 757 O O . ASP A 1 97 ? -8.931 2.322 -7.577 1.00 89.81 97 ASP A O 1
ATOM 761 N N . TYR A 1 98 ? -10.618 1.786 -6.193 1.00 85.81 98 TYR A N 1
ATOM 762 C CA . TYR A 1 98 ? -10.122 0.447 -5.905 1.00 85.81 98 TYR A CA 1
ATOM 763 C C . TYR A 1 98 ? -9.941 -0.414 -7.152 1.00 85.81 98 TYR A C 1
ATOM 765 O O . TYR A 1 98 ? -8.959 -1.147 -7.257 1.00 85.81 98 TYR A O 1
ATOM 773 N N . LYS A 1 99 ? -10.853 -0.319 -8.126 1.00 88.62 99 LYS A N 1
ATOM 774 C CA . LYS A 1 99 ? -10.791 -1.129 -9.345 1.00 88.62 99 LYS A CA 1
ATOM 775 C C . LYS A 1 99 ? -9.579 -0.747 -10.190 1.00 88.62 99 LYS A C 1
ATOM 777 O O . LYS A 1 99 ? -8.878 -1.632 -10.676 1.00 88.62 99 LYS A O 1
ATOM 782 N N . THR A 1 100 ? -9.307 0.544 -10.347 1.00 89.81 100 THR A N 1
ATOM 783 C CA . THR A 1 100 ? -8.133 1.026 -11.084 1.0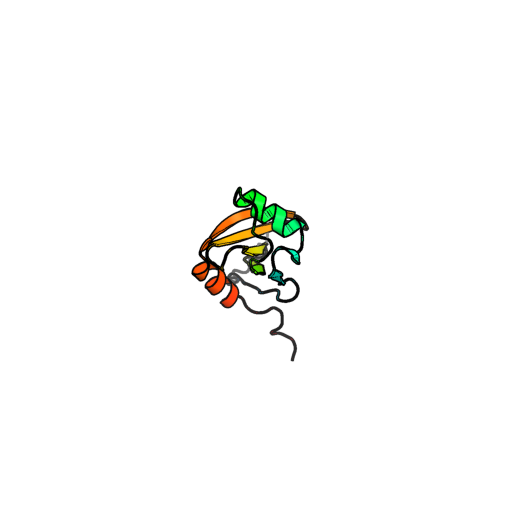0 89.81 100 THR A CA 1
ATOM 784 C C . THR A 1 100 ? -6.842 0.615 -10.385 1.00 89.81 100 THR A C 1
ATOM 786 O O . THR A 1 100 ? -5.947 0.075 -11.033 1.00 89.81 100 THR A O 1
ATOM 789 N N . ALA A 1 101 ? -6.752 0.808 -9.067 1.00 89.38 101 ALA A N 1
ATOM 790 C CA . ALA A 1 101 ? -5.576 0.417 -8.295 1.00 89.38 101 ALA A CA 1
ATOM 791 C C . ALA A 1 101 ? -5.325 -1.100 -8.350 1.00 89.38 101 ALA A C 1
ATOM 793 O O . ALA A 1 101 ? -4.219 -1.523 -8.678 1.00 89.38 101 ALA A O 1
ATOM 794 N N . THR A 1 102 ? -6.348 -1.926 -8.124 1.00 86.06 102 THR A N 1
ATOM 795 C CA . THR A 1 102 ? -6.219 -3.392 -8.205 1.00 86.06 102 THR A CA 1
ATOM 796 C C . THR A 1 102 ? -5.875 -3.874 -9.608 1.00 86.06 102 THR A C 1
ATOM 798 O O . THR A 1 102 ? -4.962 -4.681 -9.747 1.00 86.06 102 THR A O 1
ATOM 801 N N . THR A 1 103 ? -6.517 -3.342 -10.656 1.00 88.81 103 THR A N 1
ATOM 802 C CA . THR A 1 103 ? -6.172 -3.661 -12.056 1.00 88.81 103 THR A CA 1
ATOM 803 C C . THR A 1 103 ? -4.706 -3.344 -12.334 1.00 88.81 103 THR A C 1
ATOM 805 O O . THR A 1 103 ? -3.999 -4.131 -12.963 1.00 88.81 103 THR A O 1
ATOM 808 N N . LYS A 1 104 ? -4.228 -2.202 -11.830 1.00 87.62 104 LYS A N 1
ATOM 809 C CA . LYS A 1 104 ? -2.844 -1.782 -12.000 1.00 87.62 104 LYS A CA 1
ATOM 810 C C . LYS A 1 104 ? -1.880 -2.714 -11.271 1.00 87.62 104 LYS A C 1
ATOM 812 O O . LYS A 1 104 ? -0.991 -3.250 -11.923 1.00 87.62 104 LYS A O 1
ATOM 817 N N . ILE A 1 105 ? -2.108 -2.992 -9.987 1.00 87.19 105 ILE A N 1
ATOM 818 C CA . ILE A 1 105 ? -1.298 -3.931 -9.192 1.00 87.19 105 ILE A CA 1
ATOM 819 C C . ILE A 1 105 ? -1.269 -5.323 -9.845 1.00 87.19 105 ILE A C 1
ATOM 821 O O . ILE A 1 105 ? -0.201 -5.907 -9.991 1.00 87.19 105 ILE A O 1
ATOM 825 N N . GLN A 1 106 ? -2.415 -5.831 -10.310 1.00 85.38 106 GLN A N 1
ATOM 826 C CA . GLN A 1 106 ? -2.521 -7.135 -10.979 1.00 85.38 106 GLN A CA 1
ATOM 827 C C . GLN A 1 106 ? -1.796 -7.188 -12.329 1.00 85.38 106 GLN A C 1
ATOM 829 O O . GLN A 1 106 ? -1.357 -8.257 -12.745 1.00 85.38 106 GLN A O 1
ATOM 834 N N . SER A 1 107 ? -1.671 -6.053 -13.021 1.00 84.94 107 SER A N 1
ATOM 835 C CA . SER A 1 107 ? -0.925 -5.974 -14.282 1.00 84.94 107 SER A CA 1
ATOM 836 C C . SER A 1 107 ? 0.597 -5.976 -14.091 1.00 84.94 107 SER A C 1
ATOM 838 O O . SER A 1 107 ? 1.336 -6.201 -15.050 1.00 84.94 107 SER A O 1
ATOM 840 N N . CYS A 1 108 ? 1.078 -5.735 -12.868 1.00 85.88 108 CYS A N 1
ATOM 841 C CA . CYS A 1 108 ? 2.500 -5.692 -12.563 1.00 85.88 108 CYS A CA 1
ATOM 842 C C . CYS A 1 108 ? 3.094 -7.103 -12.525 1.00 85.88 108 CYS A C 1
ATOM 844 O O . CYS A 1 108 ? 2.539 -8.025 -11.925 1.00 85.88 108 CYS A O 1
ATOM 846 N N . LYS A 1 109 ? 4.264 -7.281 -13.145 1.00 83.12 109 LYS A N 1
ATOM 847 C CA . LYS A 1 109 ? 4.982 -8.558 -13.105 1.00 83.12 109 LYS A CA 1
ATOM 848 C C . LYS A 1 109 ? 5.494 -8.787 -11.689 1.00 83.12 109 LYS A C 1
ATOM 850 O O . LYS A 1 109 ? 6.146 -7.920 -11.112 1.00 83.12 109 LYS A O 1
ATOM 855 N N . SER A 1 110 ? 5.229 -9.955 -11.119 1.00 73.50 110 SER A N 1
ATOM 856 C CA . SER A 1 110 ? 5.782 -10.284 -9.807 1.00 73.50 110 SER A CA 1
ATOM 857 C C . SER A 1 110 ? 7.305 -10.379 -9.884 1.00 73.50 110 SER A C 1
ATOM 859 O O . SER A 1 110 ? 7.834 -11.102 -10.722 1.00 73.50 110 SER A O 1
ATOM 861 N N . LEU A 1 111 ? 8.023 -9.724 -8.968 1.00 65.19 111 LEU A N 1
ATOM 862 C CA . LEU A 1 111 ? 9.480 -9.893 -8.841 1.00 65.19 111 LEU A CA 1
ATOM 863 C C . LEU A 1 111 ? 9.882 -11.351 -8.552 1.00 65.19 111 LEU A C 1
ATOM 865 O O . LEU A 1 111 ? 11.017 -11.743 -8.808 1.00 65.19 111 LEU A O 1
ATOM 869 N N . SER A 1 112 ? 8.951 -12.166 -8.046 1.00 55.06 112 SER A N 1
ATOM 870 C CA . SER A 1 112 ? 9.180 -13.587 -7.761 1.00 55.06 112 SER A CA 1
ATOM 871 C C . SER A 1 112 ? 9.118 -14.508 -8.990 1.00 55.06 112 SER A C 1
ATOM 873 O O . SER A 1 112 ? 9.407 -15.693 -8.862 1.00 55.06 112 SER A O 1
ATOM 875 N N . SER A 1 113 ? 8.819 -14.003 -10.195 1.00 47.03 113 SER A N 1
ATOM 876 C CA . SER A 1 113 ? 8.698 -14.843 -11.399 1.00 47.03 113 SER A CA 1
ATOM 877 C C . SER A 1 113 ? 10.025 -15.176 -12.108 1.00 47.03 113 SER A C 1
ATOM 879 O O . SER A 1 113 ? 9.992 -15.599 -13.257 1.00 47.03 113 SER A O 1
ATOM 881 N N . ASN A 1 114 ? 11.179 -15.008 -11.448 1.00 41.78 114 ASN A N 1
ATOM 882 C CA . ASN A 1 114 ? 12.508 -15.396 -11.960 1.00 41.78 114 ASN A CA 1
ATOM 883 C C . ASN A 1 114 ? 13.259 -16.357 -11.012 1.00 41.78 114 ASN A C 1
ATOM 885 O O . ASN A 1 114 ? 14.477 -16.277 -10.869 1.00 41.78 114 ASN A O 1
ATOM 889 N N . GLY A 1 115 ? 12.545 -17.263 -10.340 1.00 38.78 115 GLY A N 1
ATOM 890 C CA . GLY A 1 115 ? 13.157 -18.227 -9.424 1.00 38.78 115 GLY A CA 1
ATOM 891 C C . GLY A 1 115 ? 12.430 -19.565 -9.362 1.00 38.78 115 GLY A C 1
ATOM 892 O O . GLY A 1 115 ? 11.850 -19.880 -8.326 1.00 38.78 115 GLY A O 1
ATOM 893 N N . ALA A 1 116 ? 12.476 -20.331 -10.455 1.00 35.16 116 ALA A N 1
ATOM 894 C CA . ALA A 1 116 ? 12.400 -21.794 -10.464 1.00 35.16 116 ALA A CA 1
ATOM 895 C C . ALA A 1 116 ? 13.180 -22.327 -11.673 1.00 35.16 116 ALA A C 1
ATOM 897 O O . ALA A 1 116 ? 12.940 -21.806 -12.786 1.00 35.16 116 ALA A O 1
#

Foldseek 3Di:
DDDDDPPPPPPPPDPPPFAKEWEVVPKDKDFQLPDDVVVQVVVCVQVVHHADRGFIWIWTWIQTNNWIWIWIDRHPQQKIWIFTDDDPDTDDTDIDGSVVVVVSNVPHHYPPPPDD

Radius of gyration: 19.08 Å; chains: 1; bounding box: 52×46×55 Å

Organism: Necator americanus (NCBI:txid51031)

pLDDT: mean 78.84, std 18.86, range [35.16, 95.31]

Sequence (116 aa):
MRCLILLAFHILTGSAASECLYNGKNDYVGFVKDAPQQLVEVLEKHLGNKLPKNNVFEQYSTVEDSRDFVYLSGENGLRIVKFEKVGPILGSGENMDYKTATTKIQSCKSLSSNGA

Secondary structure (DSSP, 8-state):
--------------------EE-GGG-EEEEGGGS-HHHHHHHHHHHTSPPPTTSEEEEEEEEETTEEEEEEE-STTTEEEEEEEETTEEEEEEEEEHHHHHHHHHHSEEGGGG--